Protein AF-A0A1A6HU01-F1 (afdb_monomer)

pLDDT: mean 76.4, std 11.5, range [46.25, 91.25]

InterPro domains:
  IPR002126 Cadherin-like [PF00028] (2-51)
  IPR002126 Cadherin-like [PS50268] (4-51)
  IPR015919 Cadherin-like superfamily [SSF49313] (3-51)

Mean predicted aligned error: 9.63 Å

Structure (mmCIF, N/CA/C/O backbone):
data_AF-A0A1A6HU01-F1
#
_entry.id   AF-A0A1A6HU01-F1
#
loop_
_atom_site.group_PDB
_atom_site.id
_atom_site.type_symbol
_atom_site.label_atom_id
_atom_site.label_alt_id
_atom_site.label_comp_id
_atom_site.label_asym_id
_atom_site.label_entity_id
_atom_site.label_seq_id
_atom_site.pdbx_PDB_ins_code
_atom_site.Cartn_x
_atom_site.Cartn_y
_atom_site.Cartn_z
_atom_site.occupancy
_atom_site.B_iso_or_equiv
_atom_site.auth_seq_id
_atom_site.auth_comp_id
_atom_site.auth_asym_id
_atom_site.auth_atom_id
_atom_site.pdbx_PDB_model_num
ATOM 1 N N . ILE A 1 1 ? 17.990 10.967 -31.273 1.00 46.25 1 ILE A N 1
ATOM 2 C CA . ILE A 1 1 ? 18.245 9.510 -31.269 1.00 46.25 1 ILE A CA 1
ATOM 3 C C . ILE A 1 1 ? 18.035 9.017 -29.848 1.00 46.25 1 ILE A C 1
ATOM 5 O O . ILE A 1 1 ? 18.799 9.389 -28.971 1.00 46.25 1 ILE A O 1
ATOM 9 N N . GLN A 1 2 ? 16.921 8.341 -29.585 1.00 54.97 2 GLN A N 1
ATOM 10 C CA . GLN A 1 2 ? 16.674 7.727 -28.282 1.00 54.97 2 GLN A CA 1
ATOM 11 C C . GLN A 1 2 ? 17.125 6.273 -28.423 1.00 54.97 2 GLN A C 1
ATOM 13 O O . GLN A 1 2 ? 16.654 5.584 -29.321 1.00 54.97 2 GLN A O 1
ATOM 18 N N . SER A 1 3 ? 18.139 5.877 -27.656 1.00 57.41 3 SER A N 1
ATOM 19 C CA . SER A 1 3 ? 18.807 4.580 -27.787 1.00 57.41 3 SER A CA 1
ATOM 20 C C . SER A 1 3 ? 17.833 3.412 -27.598 1.00 57.41 3 SER A C 1
ATOM 22 O O . SER A 1 3 ? 17.100 3.391 -26.614 1.00 57.41 3 SER A O 1
ATOM 24 N N . ASP A 1 4 ? 17.917 2.407 -28.477 1.00 60.38 4 ASP A N 1
ATOM 25 C CA . ASP A 1 4 ? 17.212 1.106 -28.425 1.00 60.38 4 ASP A CA 1
ATOM 26 C C . ASP A 1 4 ? 17.466 0.283 -27.149 1.00 60.38 4 ASP A C 1
ATOM 28 O O . ASP A 1 4 ? 16.828 -0.739 -26.913 1.00 60.38 4 ASP A O 1
ATOM 32 N N . ALA A 1 5 ? 18.343 0.752 -26.262 1.00 59.56 5 ALA A N 1
ATOM 33 C CA . ALA A 1 5 ? 18.361 0.334 -24.868 1.00 59.56 5 ALA A CA 1
ATOM 34 C C . ALA A 1 5 ? 17.197 0.994 -24.103 1.00 59.56 5 ALA A C 1
ATOM 36 O O . ALA A 1 5 ? 17.396 1.620 -23.061 1.00 59.56 5 ALA A O 1
ATOM 37 N N . ALA A 1 6 ? 15.975 0.872 -24.630 1.00 59.69 6 ALA A N 1
ATOM 38 C CA . ALA A 1 6 ? 14.780 1.029 -23.825 1.00 59.69 6 ALA A CA 1
ATOM 39 C C . ALA A 1 6 ? 14.912 -0.003 -22.706 1.00 59.69 6 ALA A C 1
ATOM 41 O O . ALA A 1 6 ? 14.960 -1.210 -22.944 1.00 59.69 6 ALA A O 1
ATOM 42 N N . GLN A 1 7 ? 15.138 0.494 -21.500 1.00 61.00 7 GLN A N 1
ATOM 43 C CA . GLN A 1 7 ? 15.386 -0.297 -20.313 1.00 61.00 7 GLN A CA 1
ATOM 44 C C . GLN A 1 7 ? 14.216 -1.260 -20.087 1.00 61.00 7 GLN A C 1
ATOM 46 O O . GLN A 1 7 ? 13.186 -0.885 -19.540 1.00 61.00 7 GLN A O 1
ATOM 51 N N . ASN A 1 8 ? 14.380 -2.509 -20.531 1.00 63.91 8 ASN A N 1
ATOM 52 C CA . ASN A 1 8 ? 13.449 -3.611 -20.299 1.00 63.91 8 ASN A CA 1
ATOM 53 C C . ASN A 1 8 ? 13.595 -4.098 -18.848 1.00 63.91 8 ASN A C 1
ATOM 55 O O . ASN A 1 8 ? 13.947 -5.250 -18.602 1.00 63.91 8 ASN A O 1
ATOM 59 N N . TYR A 1 9 ? 13.407 -3.209 -17.874 1.00 70.50 9 TYR A N 1
ATOM 60 C CA . TYR A 1 9 ? 13.305 -3.619 -16.480 1.00 70.50 9 TYR A CA 1
ATOM 61 C C . TYR A 1 9 ? 11.847 -3.932 -16.184 1.00 70.50 9 TYR A C 1
ATOM 63 O O . TYR A 1 9 ? 10.977 -3.073 -16.302 1.00 70.50 9 TYR A O 1
ATOM 71 N N . THR A 1 10 ? 11.583 -5.175 -15.796 1.00 76.69 10 THR A N 1
ATOM 72 C CA . THR A 1 10 ? 10.300 -5.540 -15.204 1.00 76.69 10 THR A CA 1
ATOM 73 C C . THR A 1 10 ? 10.269 -4.969 -13.791 1.00 76.69 10 THR A C 1
ATOM 75 O O . THR A 1 10 ? 11.027 -5.405 -12.923 1.00 76.69 10 THR A O 1
ATOM 78 N N . ILE A 1 11 ? 9.447 -3.943 -13.586 1.00 79.62 11 ILE A N 1
ATOM 79 C CA . ILE A 1 11 ? 9.214 -3.341 -12.274 1.00 79.62 11 ILE A CA 1
ATOM 80 C C . ILE A 1 11 ? 8.079 -4.121 -11.616 1.00 79.62 11 ILE A C 1
ATOM 82 O O . ILE A 1 11 ? 7.037 -4.310 -12.233 1.00 79.62 11 ILE A O 1
ATOM 86 N N . PHE A 1 12 ? 8.293 -4.568 -10.378 1.00 86.88 12 PHE A N 1
ATOM 87 C CA . PHE A 1 12 ? 7.252 -5.171 -9.553 1.00 86.88 12 PHE A CA 1
ATOM 88 C C . PHE A 1 12 ? 6.966 -4.277 -8.354 1.00 86.88 12 PHE A C 1
ATOM 90 O O . PHE A 1 12 ? 7.891 -3.876 -7.643 1.00 86.88 12 PHE A O 1
ATOM 97 N N . TYR A 1 13 ? 5.689 -3.996 -8.115 1.00 86.69 13 TYR A N 1
ATOM 98 C CA . TYR A 1 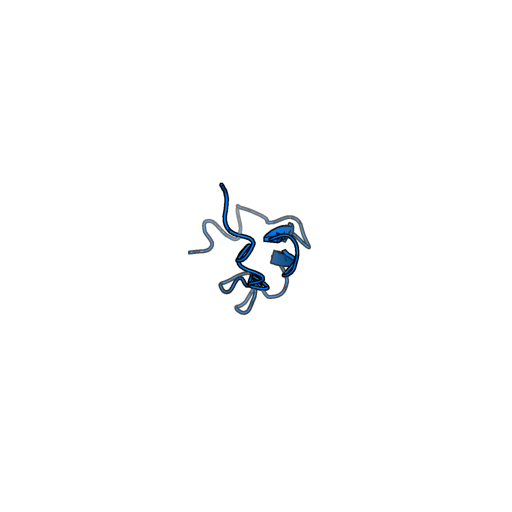13 ? 5.246 -3.229 -6.956 1.00 86.69 13 TYR A CA 1
ATOM 99 C C . TYR A 1 13 ? 4.873 -4.152 -5.791 1.00 86.69 13 TYR A C 1
ATOM 101 O O . TYR A 1 13 ? 4.251 -5.198 -5.975 1.00 86.69 13 TYR A O 1
ATOM 109 N N . SER A 1 14 ? 5.250 -3.762 -4.573 1.00 88.12 14 SER A N 1
ATOM 110 C CA . SER A 1 14 ? 4.896 -4.469 -3.339 1.00 88.12 14 SER A CA 1
ATOM 111 C C . SER A 1 14 ? 4.619 -3.476 -2.218 1.00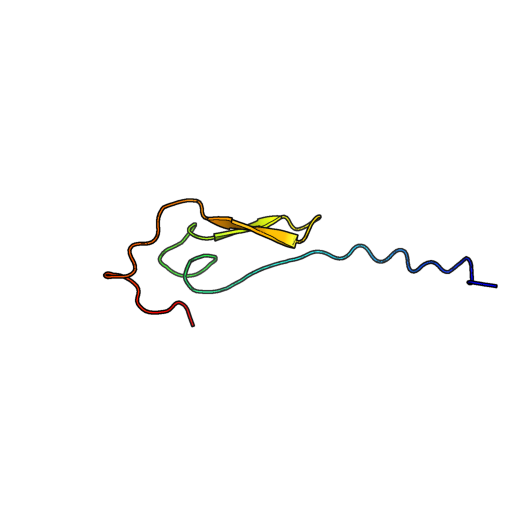 88.12 14 SER A C 1
ATOM 11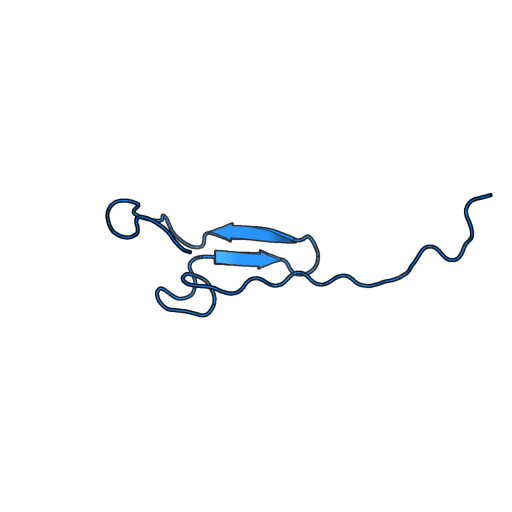3 O O . SER A 1 14 ? 5.351 -2.496 -2.076 1.00 88.12 14 SER A O 1
ATOM 115 N N . ILE A 1 15 ? 3.610 -3.761 -1.398 1.00 86.50 15 ILE A N 1
ATOM 116 C CA . ILE A 1 15 ? 3.282 -2.997 -0.189 1.00 86.50 15 ILE A CA 1
ATOM 117 C C . ILE A 1 15 ? 3.435 -3.891 1.042 1.00 86.50 15 ILE A C 1
ATOM 119 O O . ILE A 1 15 ? 3.319 -5.111 0.951 1.00 86.50 15 ILE A O 1
ATOM 123 N N . SER A 1 16 ? 3.713 -3.279 2.188 1.00 87.19 16 SER A N 1
ATOM 124 C CA . SER A 1 16 ? 3.849 -3.943 3.486 1.00 87.19 16 SER A CA 1
ATOM 125 C C . SER A 1 16 ? 3.464 -2.957 4.581 1.00 87.19 16 SER A C 1
ATOM 127 O O . SER A 1 16 ? 3.773 -1.771 4.470 1.00 87.19 16 SER A O 1
ATOM 129 N N . GLY A 1 17 ? 2.808 -3.436 5.626 1.00 83.56 17 GLY A N 1
ATOM 130 C CA . GLY A 1 17 ? 2.304 -2.634 6.726 1.00 83.56 17 GLY A CA 1
ATOM 131 C C . GLY A 1 17 ? 1.073 -3.249 7.398 1.00 83.56 17 GLY A C 1
ATOM 132 O O . GLY A 1 17 ? 0.567 -4.299 6.979 1.00 83.56 17 GLY A O 1
ATOM 133 N N . PRO A 1 18 ? 0.572 -2.584 8.451 1.00 81.38 18 PRO A N 1
ATOM 134 C CA . PRO A 1 18 ? -0.739 -2.869 9.025 1.00 81.38 18 PRO A CA 1
ATOM 135 C C . PRO A 1 18 ? -1.812 -2.751 7.943 1.00 81.38 18 PRO A C 1
ATOM 137 O O . PRO A 1 18 ? -1.863 -1.749 7.233 1.00 81.38 18 PRO A O 1
ATOM 140 N N . GLY A 1 19 ? -2.635 -3.782 7.769 1.00 79.44 19 GLY A N 1
ATOM 141 C CA . GLY A 1 19 ? -3.577 -3.825 6.651 1.00 79.44 19 GLY A CA 1
ATOM 142 C C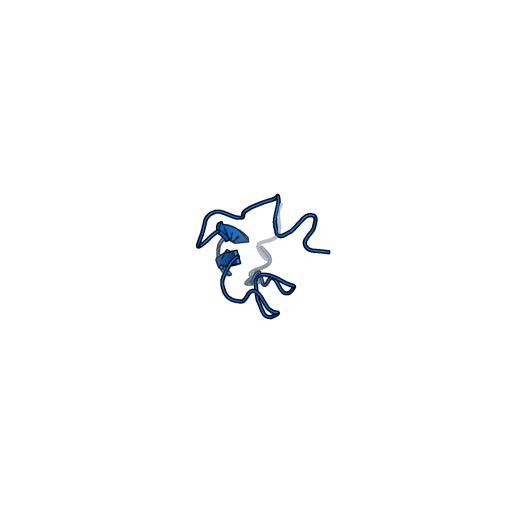 . GLY A 1 19 ? -3.131 -4.683 5.468 1.00 79.44 19 GLY A C 1
ATOM 143 O O . GLY A 1 19 ? -3.964 -5.057 4.645 1.00 79.44 19 GLY A O 1
ATOM 144 N N . VAL A 1 20 ? -1.845 -5.022 5.372 1.00 83.88 20 VAL A N 1
ATOM 145 C CA . VAL A 1 20 ? -1.293 -5.841 4.283 1.00 83.88 20 VAL A CA 1
ATOM 146 C C . VAL A 1 20 ? -0.751 -7.150 4.849 1.00 83.88 20 VAL A C 1
ATOM 148 O O . VAL A 1 20 ? -1.408 -8.183 4.731 1.00 83.88 20 VAL A O 1
ATOM 151 N N . ASP A 1 21 ? 0.420 -7.097 5.495 1.00 82.12 21 ASP A N 1
ATOM 152 C CA . ASP A 1 21 ? 1.089 -8.252 6.109 1.00 82.12 21 ASP A CA 1
ATOM 153 C C . ASP A 1 21 ? 0.905 -8.301 7.632 1.00 82.12 21 ASP A C 1
ATOM 155 O O . ASP A 1 21 ? 1.055 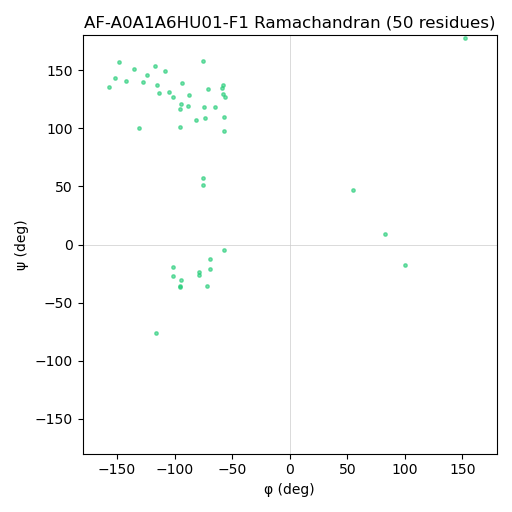-9.365 8.232 1.00 82.12 21 ASP A O 1
ATOM 159 N N . LYS A 1 22 ? 0.544 -7.172 8.257 1.00 80.44 22 LYS A N 1
ATOM 160 C CA . LYS A 1 22 ? 0.300 -7.077 9.703 1.00 80.44 22 LYS A CA 1
ATOM 161 C C . LYS A 1 22 ? -1.184 -6.909 10.000 1.00 80.44 22 LYS A C 1
ATOM 163 O O . LYS A 1 22 ? -1.920 -6.317 9.210 1.00 80.44 22 LYS A O 1
ATOM 168 N N . ASP A 1 23 ? -1.604 -7.420 11.156 1.00 75.38 23 ASP A N 1
ATOM 169 C CA . ASP A 1 23 ? -2.990 -7.321 11.607 1.00 75.38 23 ASP A CA 1
ATOM 170 C C . ASP A 1 23 ? -3.449 -5.855 11.703 1.00 75.38 23 ASP A C 1
ATOM 172 O O . ASP A 1 23 ? -2.682 -5.020 12.196 1.00 75.38 23 ASP A O 1
ATOM 176 N N . PRO A 1 24 ? -4.673 -5.522 11.256 1.00 75.81 24 PRO A N 1
ATOM 177 C CA . PRO A 1 24 ? -5.647 -6.358 10.530 1.00 75.81 24 PRO A CA 1
ATOM 178 C C . PRO A 1 24 ? -5.167 -6.803 9.134 1.00 75.81 24 PRO A C 1
ATOM 180 O O . PRO A 1 24 ? -4.959 -5.980 8.258 1.00 75.81 24 PRO A O 1
ATOM 183 N N . VAL A 1 25 ? -5.032 -8.109 8.879 1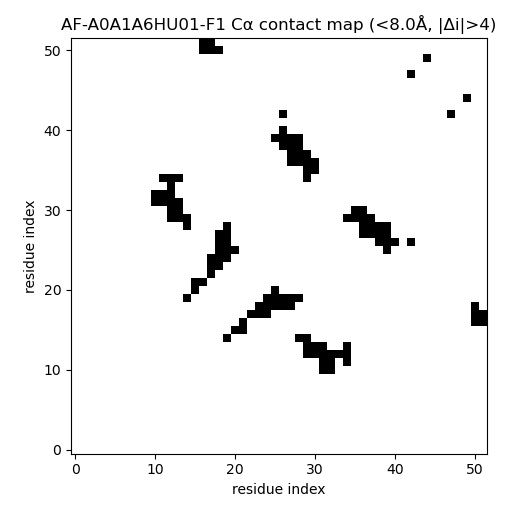.00 77.75 25 VAL A N 1
ATOM 184 C CA . VAL A 1 25 ? -4.516 -8.604 7.582 1.00 77.75 25 VAL A CA 1
ATOM 185 C C . VAL A 1 25 ? -5.559 -8.499 6.460 1.00 77.75 25 VAL A C 1
ATOM 187 O O . VAL A 1 25 ? -6.768 -8.472 6.723 1.00 77.75 25 VAL A O 1
ATOM 190 N N . ASN A 1 26 ? -5.100 -8.478 5.201 1.00 77.06 26 ASN A N 1
ATOM 191 C CA . ASN A 1 26 ? -5.947 -8.442 3.997 1.00 77.06 26 ASN A CA 1
ATOM 192 C C . ASN A 1 26 ? -6.956 -7.279 3.972 1.00 77.06 26 ASN A C 1
ATOM 194 O O . ASN A 1 26 ? -8.139 -7.496 3.709 1.00 77.06 26 ASN A O 1
ATOM 198 N N . LEU A 1 27 ? -6.524 -6.056 4.277 1.00 85.44 27 LEU A N 1
ATOM 199 C CA . LEU A 1 27 ? -7.278 -4.820 4.012 1.00 85.44 27 LEU A CA 1
ATOM 200 C C . LEU A 1 27 ? -6.873 -4.168 2.697 1.00 85.44 27 LEU A C 1
ATOM 202 O O . LEU A 1 27 ? -7.736 -3.624 2.011 1.00 85.44 27 LEU A O 1
ATOM 206 N N . PHE A 1 28 ? -5.587 -4.226 2.361 1.00 85.19 28 PHE A N 1
ATOM 207 C CA . PHE A 1 28 ? -5.037 -3.627 1.156 1.00 85.19 28 PHE A CA 1
ATOM 208 C C . PHE A 1 28 ? -4.244 -4.660 0.361 1.00 85.19 28 PHE A C 1
ATOM 210 O O . PHE A 1 28 ? -3.494 -5.452 0.934 1.00 85.19 28 PHE A O 1
ATOM 217 N N . PHE A 1 29 ? -4.376 -4.621 -0.961 1.00 87.81 29 PHE A N 1
ATOM 218 C CA . PHE A 1 29 ? -3.512 -5.362 -1.877 1.00 87.81 29 PHE A CA 1
ATOM 219 C C . PHE A 1 29 ? -3.090 -4.472 -3.045 1.00 87.81 29 PHE A C 1
ATOM 221 O O . PHE A 1 29 ? -3.810 -3.544 -3.409 1.00 87.81 29 PHE A O 1
ATOM 228 N N . ILE A 1 30 ? -1.912 -4.745 -3.605 1.00 91.25 30 ILE A N 1
ATOM 229 C CA . ILE A 1 30 ? -1.365 -4.032 -4.761 1.00 91.25 30 ILE A CA 1
ATOM 230 C C . ILE A 1 30 ? -1.241 -4.982 -5.950 1.00 91.25 30 ILE A C 1
ATOM 232 O O . ILE A 1 30 ? -0.808 -6.127 -5.789 1.00 91.25 30 ILE A O 1
ATOM 236 N N . ASP A 1 31 ? -1.609 -4.510 -7.134 1.00 91.06 31 ASP A N 1
ATOM 237 C CA . ASP A 1 31 ? -1.272 -5.175 -8.384 1.00 91.06 31 ASP A CA 1
ATOM 238 C C . ASP A 1 31 ? 0.216 -4.945 -8.677 1.00 91.06 31 ASP A C 1
ATOM 240 O O . ASP A 1 31 ? 0.685 -3.814 -8.80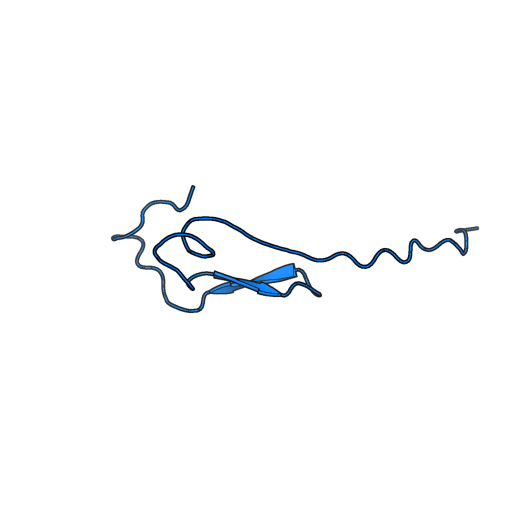3 1.00 91.06 31 ASP A O 1
ATOM 244 N N . LYS A 1 32 ? 0.991 -6.027 -8.734 1.00 88.12 32 LYS A N 1
ATOM 245 C CA . LYS A 1 32 ? 2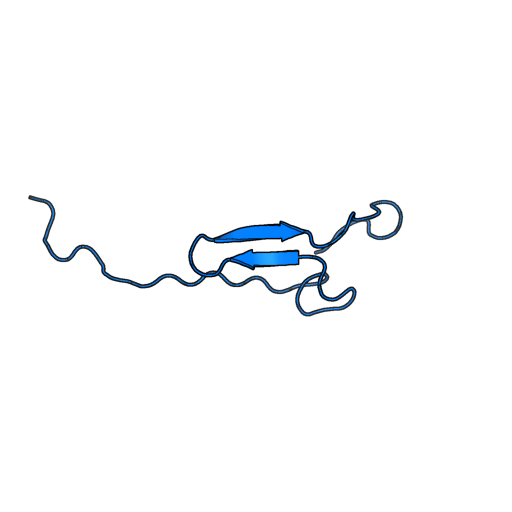.447 -5.954 -8.901 1.00 88.12 32 LYS A CA 1
ATOM 246 C C . LYS A 1 32 ? 2.869 -5.469 -10.290 1.00 88.12 32 LYS A C 1
ATOM 248 O O . LYS A 1 32 ? 4.014 -5.045 -10.424 1.00 88.12 32 LYS A O 1
ATOM 253 N N . ASP A 1 33 ? 1.997 -5.584 -11.289 1.00 85.88 33 ASP A N 1
ATOM 254 C CA . ASP A 1 33 ? 2.285 -5.314 -12.696 1.00 85.88 33 ASP A CA 1
ATOM 255 C C . ASP A 1 33 ? 1.873 -3.878 -13.069 1.00 85.88 33 ASP A C 1
ATOM 257 O O . ASP A 1 33 ? 2.576 -3.220 -13.839 1.00 85.88 33 ASP A O 1
ATOM 261 N N . THR A 1 34 ? 0.781 -3.361 -12.488 1.00 88.00 34 THR A N 1
ATOM 262 C CA . THR A 1 34 ? 0.316 -1.977 -12.720 1.00 88.00 34 THR A CA 1
ATOM 263 C C . THR A 1 34 ? 0.674 -1.002 -11.597 1.00 88.00 34 THR A C 1
ATOM 265 O O . THR A 1 34 ? 0.825 0.193 -11.851 1.00 88.00 34 THR A O 1
ATOM 268 N N . GLY A 1 35 ? 0.836 -1.491 -10.366 1.00 86.81 35 GLY A N 1
ATOM 269 C CA . GLY A 1 35 ? 1.003 -0.670 -9.165 1.00 86.81 35 GLY A CA 1
ATOM 270 C C . GLY A 1 35 ? -0.311 -0.164 -8.560 1.00 86.81 35 GLY A C 1
ATOM 271 O O . GLY A 1 35 ? -0.271 0.655 -7.640 1.00 86.81 35 GLY A O 1
ATOM 272 N N . ASP A 1 36 ? -1.465 -0.635 -9.041 1.00 90.25 36 ASP A N 1
ATOM 273 C CA . ASP A 1 36 ? -2.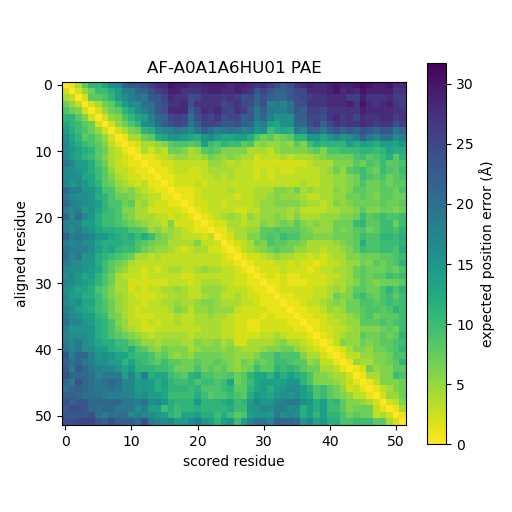773 -0.225 -8.521 1.00 90.25 36 ASP A CA 1
ATOM 274 C C . ASP A 1 36 ? -3.029 -0.795 -7.122 1.00 90.25 36 ASP A C 1
ATOM 276 O O . ASP A 1 36 ? -2.831 -1.983 -6.871 1.00 90.25 36 ASP A O 1
ATOM 280 N N . ILE A 1 37 ? -3.504 0.051 -6.204 1.00 89.19 37 ILE A N 1
ATOM 281 C CA . ILE A 1 37 ? -3.795 -0.327 -4.815 1.00 89.19 37 ILE A CA 1
ATOM 282 C C . ILE A 1 37 ? -5.305 -0.446 -4.621 1.00 89.19 37 ILE A C 1
ATOM 284 O O . ILE A 1 37 ? -6.065 0.469 -4.943 1.00 89.19 37 ILE A O 1
ATOM 288 N N . TYR A 1 38 ? -5.730 -1.551 -4.019 1.00 88.56 38 TYR A N 1
ATOM 289 C CA . TYR A 1 38 ? -7.128 -1.881 -3.779 1.00 88.56 38 TYR A CA 1
ATOM 290 C C . TYR A 1 38 ? -7.398 -2.143 -2.299 1.00 88.56 38 TYR A C 1
ATOM 292 O O . TYR A 1 38 ? -6.576 -2.739 -1.602 1.00 88.56 38 TYR A O 1
ATOM 300 N N . CYS A 1 39 ? -8.594 -1.759 -1.847 1.00 85.62 39 CYS A N 1
ATOM 301 C CA . CYS A 1 39 ? -9.113 -2.098 -0.525 1.00 85.62 39 CYS A CA 1
ATOM 302 C C . CYS A 1 39 ? -10.117 -3.251 -0.630 1.00 85.62 39 CYS A C 1
ATOM 304 O O . CYS A 1 39 ? -11.097 -3.158 -1.368 1.00 85.62 39 CYS A O 1
ATOM 306 N N . THR A 1 40 ? -9.923 -4.316 0.140 1.00 84.44 40 THR A N 1
ATOM 307 C CA . THR A 1 40 ? -10.828 -5.486 0.186 1.00 84.44 40 THR A CA 1
ATOM 308 C C . THR A 1 40 ? -12.084 -5.253 1.020 1.00 84.44 40 THR A C 1
ATOM 310 O O . THR A 1 40 ? -13.081 -5.945 0.823 1.00 84.44 40 THR A O 1
ATOM 313 N N . ARG A 1 41 ? -12.059 -4.311 1.967 1.00 78.81 41 ARG A N 1
ATOM 314 C CA . ARG A 1 41 ? -13.205 -3.980 2.827 1.00 78.81 41 ARG A CA 1
ATOM 315 C C . ARG A 1 41 ? -13.214 -2.506 3.214 1.00 78.81 41 ARG A C 1
ATOM 317 O O . ARG A 1 41 ? -12.173 -1.851 3.218 1.00 78.81 41 ARG A O 1
ATOM 324 N N . SER A 1 42 ? -14.399 -2.010 3.561 1.00 75.62 42 SER A N 1
ATOM 325 C CA . SER A 1 42 ? -14.594 -0.683 4.142 1.00 75.62 42 SER A CA 1
ATOM 326 C C . SER A 1 42 ? -13.776 -0.561 5.423 1.00 75.62 42 SER A C 1
ATOM 328 O O . SER A 1 42 ? -13.854 -1.427 6.295 1.00 75.62 42 SER A O 1
ATOM 330 N N . ILE A 1 43 ? -12.994 0.507 5.530 1.00 73.62 43 ILE A N 1
ATOM 331 C CA . ILE A 1 43 ? -12.198 0.790 6.721 1.00 73.62 43 ILE A CA 1
ATOM 332 C C . ILE A 1 43 ? -13.006 1.711 7.607 1.00 73.62 43 ILE A C 1
ATOM 334 O O . ILE A 1 43 ? -13.365 2.814 7.192 1.00 73.62 43 ILE A O 1
ATOM 338 N N . ASP A 1 44 ? -13.266 1.254 8.822 1.00 73.75 44 ASP A N 1
ATOM 339 C CA . ASP A 1 44 ? -13.877 2.091 9.833 1.00 73.75 44 ASP A CA 1
ATOM 340 C C . ASP A 1 44 ? -12.800 2.974 10.474 1.00 73.75 44 ASP A C 1
ATOM 342 O O . ASP A 1 44 ? -11.921 2.498 11.199 1.00 73.75 44 ASP A O 1
ATOM 346 N N . ARG A 1 45 ? -12.831 4.269 10.139 1.00 71.81 45 ARG A N 1
ATOM 347 C CA . ARG A 1 45 ? -11.870 5.264 10.639 1.00 71.81 45 ARG A CA 1
ATOM 348 C C . ARG A 1 45 ? -12.035 5.553 12.130 1.00 71.81 45 ARG A C 1
ATOM 350 O O . ARG A 1 45 ? -11.153 6.167 12.714 1.00 71.81 45 ARG A O 1
ATOM 357 N N . GLU A 1 46 ? -13.130 5.110 12.741 1.00 71.12 46 GLU A N 1
ATOM 358 C CA . GLU A 1 46 ? -13.337 5.215 14.185 1.00 71.12 46 GLU A CA 1
ATOM 359 C C . GLU A 1 46 ? -12.562 4.124 14.945 1.00 71.12 46 GLU A C 1
ATOM 361 O O . GLU A 1 46 ? -12.167 4.316 16.093 1.00 71.12 46 GLU A O 1
ATOM 366 N N . GLN A 1 47 ? -12.286 2.991 14.286 1.00 68.12 47 GLN A N 1
ATOM 367 C CA . GLN A 1 47 ? -11.524 1.880 14.857 1.00 68.12 47 GLN A CA 1
ATOM 368 C C . GLN A 1 47 ? -10.025 1.939 14.523 1.00 68.12 47 GLN A C 1
ATOM 370 O O . GLN A 1 47 ? -9.203 1.492 15.324 1.00 68.12 47 GLN A O 1
ATOM 375 N N . TYR A 1 48 ? -9.660 2.501 13.367 1.00 65.81 48 TYR A N 1
ATOM 376 C CA . TYR A 1 48 ? -8.269 2.658 12.938 1.00 65.81 48 TYR A CA 1
ATOM 377 C C . TYR A 1 48 ? -8.013 4.098 12.474 1.00 65.81 48 TYR A C 1
ATOM 379 O O . TYR A 1 48 ? -8.350 4.466 11.349 1.00 65.81 48 TYR A O 1
ATOM 387 N N . ASP A 1 49 ? -7.402 4.901 13.351 1.00 64.88 49 ASP A N 1
ATOM 388 C CA . ASP A 1 49 ? -7.140 6.333 13.122 1.00 64.88 49 ASP A CA 1
ATOM 389 C C . ASP A 1 49 ? -6.023 6.557 12.082 1.00 64.88 49 ASP A C 1
ATOM 391 O O . ASP A 1 49 ? -6.094 7.448 11.232 1.00 64.88 49 ASP A O 1
ATOM 395 N N . GLN A 1 50 ? -5.003 5.687 12.081 1.00 61.38 50 GLN A N 1
ATOM 396 C CA . GLN A 1 50 ? -3.914 5.736 11.109 1.00 61.38 50 GLN A CA 1
ATOM 397 C C . GLN A 1 50 ? -3.222 4.376 10.957 1.00 61.38 50 GLN A C 1
ATOM 399 O O . GLN A 1 50 ? -2.888 3.721 11.944 1.00 61.38 50 GLN A O 1
ATOM 404 N N . PHE A 1 51 ? -2.953 3.976 9.714 1.00 64.25 51 PHE A N 1
ATOM 405 C CA . PHE A 1 51 ? -1.986 2.924 9.411 1.00 64.25 51 PHE A CA 1
ATOM 406 C C . PHE A 1 51 ? -0.658 3.623 9.084 1.00 64.25 51 PHE A C 1
ATOM 408 O O . PHE A 1 51 ? -0.535 4.234 8.022 1.00 64.25 51 PHE A O 1
ATOM 415 N N . LEU A 1 52 ? 0.262 3.635 10.056 1.00 53.69 52 LEU A N 1
ATOM 416 C CA . LEU A 1 52 ? 1.617 4.199 9.947 1.00 53.69 52 LEU A CA 1
ATOM 417 C C . LEU A 1 52 ? 2.619 3.156 9.442 1.00 53.69 52 LEU A C 1
ATOM 419 O O . LEU A 1 52 ? 2.533 1.986 9.890 1.00 53.69 52 LEU A O 1
#

Sequence (52 aa):
IQSDAAQNYTIFYSISGPGVDKDPVNLFFIDKDTGDIYCTRSIDREQYDQFL

Solvent-accessible surface area (backbone atoms only — not comparable to full-atom values): 3509 Å² total; per-residue (Å²): 136,82,67,87,76,64,77,86,69,88,69,74,45,84,81,77,40,56,22,38,79,30,80,62,58,67,33,42,53,58,40,36,82,80,58,51,75,44,68,75,56,89,78,58,58,89,84,50,86,72,81,120

Nearest PDB structures (foldseek):
  6ztb-assembly1_I  TM=8.203E-01  e=3.827E-03  Homo sapiens
  3q2w-assembly1_A  TM=8.235E-01  e=4.399E-03  Mus musculus
  2omw-assembly1_B  TM=8.370E-01  e=6.680E-03  Mus musculus
  4zmp-assembly1_A-2  TM=8.163E-01  e=8.232E-03  Homo sapiens
  4nqq-assembly2_C  TM=8.307E-01  e=1.088E-02  Mus musculus

Organism: Neotoma lepida (NCBI:txid56216)

Secondary structure (DSSP, 8-state):
---S------------SBTTTBSSPSSEEE-TTT--EEESS---TTT-S---

Radius of gyration: 16.44 Å; Cα contacts (8 Å, |Δi|>4): 61; chains: 1; bounding box: 33×18×46 Å

Foldseek 3Di:
DPDPPPPPDQFFDDDDFDQDPHPVHPQWDADGRPRDIDGPDDDDCVVPVDTD